Protein AF-A0A6M3R5S1-F1 (afdb_monomer_lite)

Radius of gyration: 18.45 Å; chains: 1; bounding box: 49×28×49 Å

pLDDT: mean 85.52, std 5.75, range [61.56, 94.69]

Secondary structure (DSSP, 8-state):
--S-SSPPP-PPPPTTGGGGGEEEETTTTEEEE-SPBP-STTS-TT-BPP-BTTB-

Sequence (56 aa):
YTKPKKQKHKHKKVKLAVLQFYKVEDATGKVTRLRKECPNAECGAGTFMANHFDRH

Structure (mmCIF, N/CA/C/O backbone):
data_AF-A0A6M3R5S1-F1
#
_entry.id   AF-A0A6M3R5S1-F1
#
loop_
_atom_site.group_PDB
_atom_site.id
_atom_site.type_symbol
_atom_site.label_atom_id
_atom_site.label_alt_id
_atom_site.label_comp_id
_atom_site.label_asym_id
_atom_site.label_entity_id
_atom_site.label_seq_id
_atom_site.pdbx_PDB_ins_code
_atom_site.Cartn_x
_atom_site.Cartn_y
_atom_site.Cartn_z
_atom_site.occupancy
_atom_site.B_iso_or_equiv
_atom_site.auth_seq_id
_atom_site.auth_comp_id
_atom_site.auth_asym_id
_atom_site.auth_atom_id
_atom_site.pdbx_PDB_model_num
ATOM 1 N N . TYR A 1 1 ? -32.163 -3.243 31.852 1.00 61.56 1 TYR A N 1
ATOM 2 C CA . TYR A 1 1 ? -30.715 -3.537 31.780 1.00 61.56 1 TYR A CA 1
ATOM 3 C C . TYR A 1 1 ? -30.513 -4.919 31.141 1.00 61.56 1 TYR A C 1
ATOM 5 O O . TYR A 1 1 ? -30.106 -5.853 31.809 1.00 61.56 1 TYR A O 1
ATOM 13 N N . THR A 1 2 ? -30.877 -5.083 29.860 1.00 85.44 2 THR A N 1
ATOM 14 C CA . THR A 1 2 ? -30.964 -6.403 29.183 1.00 85.44 2 THR A CA 1
ATOM 15 C C . THR A 1 2 ? -30.067 -6.530 27.943 1.00 85.44 2 THR A C 1
ATOM 17 O O . THR A 1 2 ? -30.027 -7.586 27.323 1.00 85.44 2 THR A O 1
ATOM 20 N N . LYS A 1 3 ? -29.335 -5.471 27.557 1.00 82.19 3 LYS A N 1
ATOM 21 C CA . LYS A 1 3 ? -28.458 -5.464 26.372 1.00 82.19 3 LYS A CA 1
ATOM 22 C C . LYS A 1 3 ? -26.998 -5.743 26.746 1.00 82.19 3 LYS A C 1
ATOM 24 O O . LYS A 1 3 ? -26.562 -5.304 27.813 1.00 82.19 3 LYS A O 1
ATOM 29 N N . PRO A 1 4 ? -26.228 -6.418 25.867 1.00 85.81 4 PRO A N 1
ATOM 30 C CA . PRO A 1 4 ? -24.813 -6.673 26.099 1.00 85.81 4 PRO A CA 1
ATOM 31 C C . PRO A 1 4 ? -24.058 -5.363 26.341 1.00 85.81 4 PRO A C 1
ATOM 33 O O . PRO A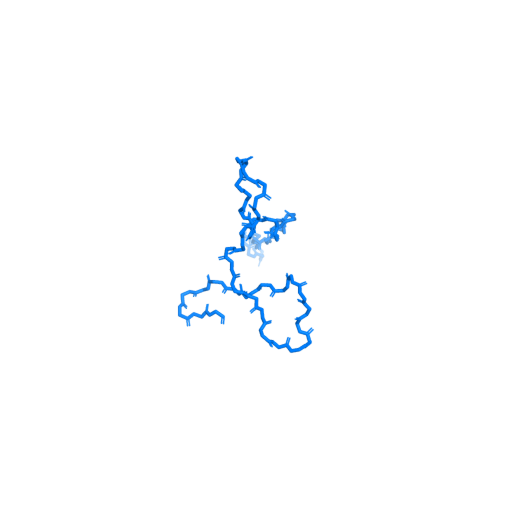 1 4 ? -24.174 -4.404 25.580 1.00 85.81 4 PRO A O 1
ATOM 36 N N . LYS A 1 5 ? -23.273 -5.346 27.422 1.00 87.06 5 LYS A N 1
ATOM 37 C CA . LYS A 1 5 ? -22.608 -4.153 27.972 1.00 87.06 5 LYS A CA 1
ATOM 38 C C . LYS A 1 5 ? -21.555 -3.548 27.035 1.00 87.06 5 LYS A C 1
ATOM 40 O O . LYS A 1 5 ? -21.198 -2.384 27.177 1.00 87.06 5 LYS A O 1
ATOM 45 N N . LYS A 1 6 ? -21.048 -4.337 26.083 1.00 91.12 6 LYS A N 1
ATOM 46 C CA . LYS A 1 6 ? -19.951 -3.959 25.189 1.00 91.12 6 LYS A CA 1
ATOM 47 C C . LYS A 1 6 ? -20.469 -3.652 23.786 1.00 91.12 6 LYS A C 1
ATOM 49 O O . LYS A 1 6 ? -21.029 -4.525 23.124 1.00 91.12 6 LYS A O 1
ATOM 54 N N . GLN A 1 7 ? -20.218 -2.436 23.304 1.00 90.94 7 GLN A N 1
ATOM 55 C CA . GLN A 1 7 ? -20.393 -2.129 21.885 1.00 90.94 7 GLN A CA 1
ATOM 56 C C . GLN A 1 7 ? -19.353 -2.883 21.049 1.00 90.94 7 GLN A C 1
ATOM 58 O O . GLN A 1 7 ? -18.180 -2.969 21.419 1.00 90.94 7 GLN A O 1
ATOM 63 N N . LYS A 1 8 ? -19.782 -3.435 19.909 1.00 92.25 8 LYS A N 1
ATOM 64 C CA . LYS A 1 8 ? -18.877 -4.117 18.980 1.00 92.25 8 LYS A CA 1
ATOM 65 C C . LYS A 1 8 ? -17.921 -3.109 18.347 1.00 92.25 8 LYS A C 1
ATOM 67 O O . LYS A 1 8 ? -18.335 -2.027 17.932 1.00 92.25 8 LYS A O 1
ATOM 72 N N . HIS A 1 9 ? -16.654 -3.497 18.240 1.00 94.56 9 HIS A N 1
ATOM 73 C CA . HIS A 1 9 ? -15.673 -2.723 17.495 1.00 94.56 9 HIS A CA 1
ATOM 74 C C . HIS A 1 9 ? -16.072 -2.662 16.016 1.00 94.56 9 HIS A C 1
ATOM 76 O O . HIS A 1 9 ? -16.456 -3.672 15.425 1.00 94.56 9 HIS A O 1
ATOM 82 N N . LYS A 1 10 ? -15.965 -1.472 15.425 1.00 94.69 10 LYS A N 1
ATOM 83 C CA . LYS A 1 10 ? -16.122 -1.252 13.987 1.00 94.69 10 LYS A CA 1
ATOM 84 C C . LYS A 1 10 ? -14.755 -0.903 13.418 1.00 94.69 10 LYS A C 1
ATOM 86 O O . LYS A 1 10 ? -14.129 0.049 13.879 1.00 94.69 10 LYS A O 1
ATOM 91 N N . HIS A 1 11 ? -14.297 -1.657 12.422 1.00 94.50 11 HIS A N 1
ATOM 92 C CA . HIS A 1 11 ? -13.023 -1.367 11.774 1.00 94.50 11 HIS A CA 1
ATOM 93 C C . HIS A 1 11 ? -13.089 -0.032 11.033 1.00 94.50 11 HIS A C 1
ATOM 95 O O . HIS A 1 11 ? -13.985 0.207 10.224 1.00 94.50 11 HIS A O 1
ATOM 101 N N . LYS A 1 12 ? -12.115 0.836 11.308 1.00 93.75 12 LYS A N 1
ATOM 102 C CA . LYS A 1 12 ? -11.918 2.074 10.556 1.00 93.75 12 LYS A CA 1
ATOM 103 C C . LYS A 1 12 ? -11.133 1.753 9.289 1.00 93.75 12 LYS A C 1
ATOM 105 O O . LYS A 1 12 ? -10.091 1.103 9.353 1.00 93.75 12 LYS A O 1
ATOM 110 N N . LYS A 1 13 ? -11.627 2.215 8.140 1.00 90.88 13 LYS A N 1
ATOM 111 C CA . LYS A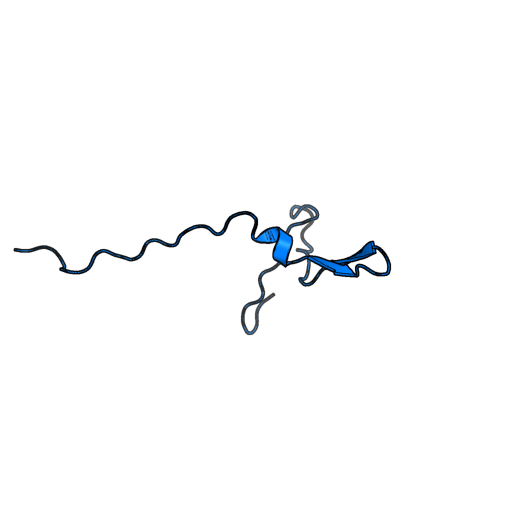 1 13 ? -10.926 2.058 6.865 1.00 90.88 13 LYS A CA 1
ATOM 112 C C . LYS A 1 13 ? -9.713 2.986 6.837 1.00 90.88 13 LYS A C 1
ATOM 114 O O . LYS A 1 13 ? -9.861 4.199 6.975 1.00 90.88 13 LYS A O 1
ATOM 119 N N . VAL A 1 14 ? -8.528 2.412 6.645 1.00 90.38 14 VAL A N 1
ATOM 120 C CA . VAL A 1 14 ? -7.302 3.184 6.420 1.00 90.38 14 VAL A CA 1
ATOM 121 C C . VAL A 1 14 ? -7.375 3.791 5.022 1.00 90.38 14 VAL A C 1
ATOM 123 O O . VAL A 1 14 ? -7.614 3.088 4.037 1.00 90.38 14 VAL A O 1
ATOM 126 N N . LYS A 1 15 ? -7.226 5.114 4.935 1.00 91.81 15 LYS A N 1
ATOM 127 C CA . LYS A 1 15 ? -7.239 5.829 3.655 1.00 91.81 15 LYS A CA 1
ATOM 128 C C . LYS A 1 15 ? -5.939 5.537 2.902 1.00 91.81 15 LYS A C 1
ATOM 130 O O . LYS A 1 15 ? -4.881 5.499 3.515 1.00 91.81 15 LYS A O 1
ATOM 135 N N . LEU A 1 16 ? -6.036 5.343 1.584 1.00 88.44 16 LEU A N 1
ATOM 136 C CA . LEU A 1 16 ? -4.889 5.178 0.675 1.00 88.44 16 LEU A CA 1
ATOM 137 C C . LEU A 1 16 ? -3.916 4.036 1.033 1.00 88.44 16 LEU A C 1
ATOM 139 O O . LEU A 1 16 ? -2.727 4.117 0.745 1.00 88.44 16 LEU A O 1
ATOM 143 N N . ALA A 1 17 ? -4.418 2.932 1.597 1.00 87.62 17 ALA A N 1
ATOM 144 C CA . ALA A 1 17 ? -3.590 1.778 1.969 1.00 87.62 17 ALA A CA 1
ATOM 145 C C . ALA A 1 17 ? -2.776 1.180 0.799 1.00 87.62 17 ALA A C 1
ATOM 147 O O . ALA A 1 17 ? -1.736 0.575 1.023 1.00 87.62 17 ALA A O 1
ATOM 148 N N . VAL A 1 18 ? -3.217 1.37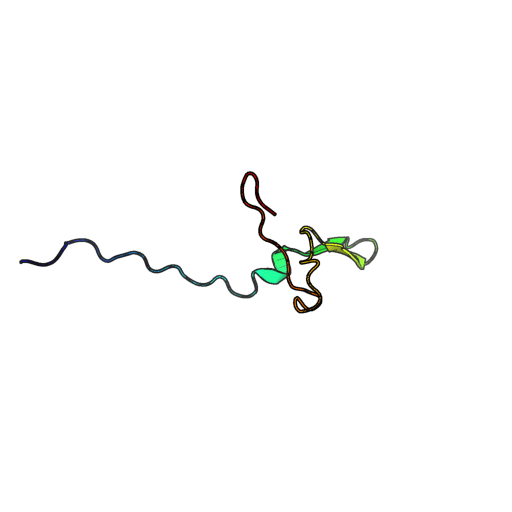8 -0.448 1.00 86.38 18 VAL A N 1
ATOM 149 C CA . VAL A 1 18 ? -2.541 0.864 -1.653 1.00 86.38 18 VAL A CA 1
ATOM 150 C C . VAL A 1 18 ? -1.165 1.499 -1.871 1.00 86.38 18 VAL A C 1
ATOM 152 O O . VAL A 1 18 ? -0.256 0.833 -2.356 1.00 86.38 18 VAL A O 1
ATOM 155 N N . LEU A 1 19 ? -0.973 2.761 -1.471 1.00 86.19 19 LEU A N 1
ATOM 156 C CA . LEU A 1 19 ? 0.309 3.452 -1.652 1.00 86.19 19 LEU A CA 1
ATOM 157 C C . LEU A 1 19 ? 1.434 2.825 -0.822 1.00 86.19 19 LEU A C 1
ATOM 159 O O . LEU A 1 19 ? 2.595 2.909 -1.201 1.00 86.19 19 LEU A O 1
ATOM 163 N N . GLN A 1 20 ? 1.091 2.124 0.261 1.00 85.94 20 GLN A N 1
ATOM 164 C CA . GLN A 1 20 ? 2.061 1.420 1.100 1.00 85.94 20 GLN A CA 1
ATOM 165 C C . GLN A 1 20 ? 2.714 0.222 0.394 1.00 85.94 20 GLN A C 1
ATOM 167 O O . GLN A 1 20 ? 3.676 -0.335 0.914 1.00 85.94 20 GLN A O 1
ATOM 172 N N . PHE A 1 21 ? 2.198 -0.216 -0.761 1.00 88.31 21 PHE A N 1
ATOM 173 C CA . PHE A 1 21 ? 2.748 -1.356 -1.505 1.00 88.31 21 PHE A CA 1
ATOM 174 C C . PHE A 1 21 ? 3.843 -0.957 -2.495 1.00 88.31 21 PHE A C 1
ATOM 176 O O . PHE A 1 21 ? 4.420 -1.829 -3.146 1.00 88.31 21 PHE A O 1
ATOM 183 N N . TYR A 1 22 ? 4.145 0.335 -2.592 1.00 88.56 22 TYR A N 1
ATOM 184 C CA . TYR A 1 22 ? 5.201 0.864 -3.436 1.00 88.56 22 TYR A CA 1
ATOM 185 C C . TYR A 1 22 ? 6.344 1.373 -2.566 1.00 88.56 22 TYR A C 1
ATOM 187 O O . TYR A 1 22 ? 6.126 2.114 -1.608 1.00 88.56 22 TYR A O 1
ATOM 195 N N . LYS A 1 23 ? 7.570 0.994 -2.919 1.00 88.12 23 LYS A N 1
ATOM 196 C CA . LYS A 1 23 ? 8.785 1.580 -2.358 1.00 88.12 23 LYS A CA 1
ATOM 197 C C . LYS A 1 23 ? 9.453 2.414 -3.441 1.00 88.12 23 LYS A C 1
ATOM 199 O O . LYS A 1 23 ? 9.756 1.905 -4.520 1.00 88.12 23 LYS A O 1
ATOM 204 N N . VAL A 1 24 ? 9.663 3.688 -3.137 1.00 88.25 24 VAL A N 1
ATOM 205 C CA . VAL A 1 24 ? 10.382 4.627 -3.996 1.00 88.25 24 VAL A CA 1
ATOM 206 C C . VAL A 1 24 ? 11.820 4.702 -3.497 1.00 88.25 24 VAL A C 1
ATOM 208 O O . VAL A 1 24 ? 12.044 4.848 -2.297 1.00 88.25 24 VAL A O 1
ATOM 211 N N . GLU A 1 25 ? 12.790 4.548 -4.392 1.00 87.56 25 GLU A N 1
ATOM 212 C CA . GLU A 1 25 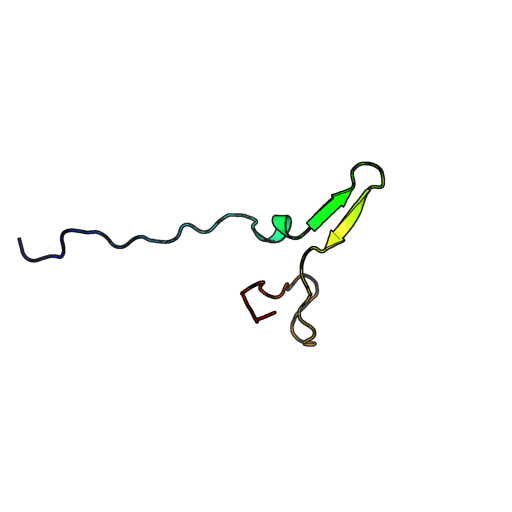? 14.192 4.819 -4.074 1.00 87.56 25 GLU A CA 1
ATOM 213 C C . GLU A 1 25 ? 14.540 6.253 -4.478 1.00 87.56 25 GLU A C 1
ATOM 215 O O . GLU A 1 25 ? 14.666 6.557 -5.666 1.00 87.56 25 GLU A O 1
ATOM 220 N N . ASP A 1 26 ? 14.711 7.132 -3.488 1.00 81.38 26 ASP A N 1
A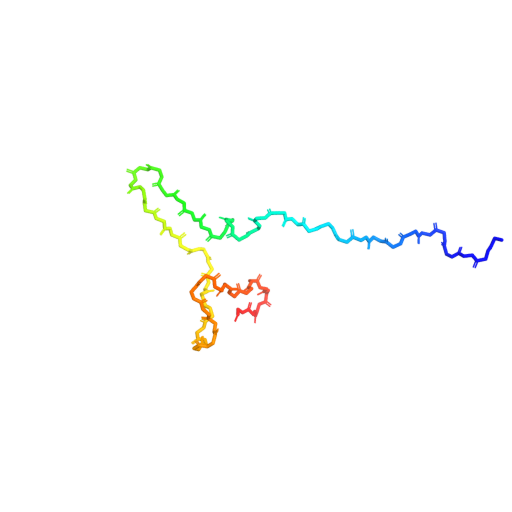TOM 221 C CA . ASP A 1 26 ? 14.859 8.583 -3.687 1.00 81.38 26 ASP A CA 1
ATOM 222 C C . ASP A 1 26 ? 16.079 8.966 -4.539 1.00 81.38 26 ASP A C 1
ATOM 224 O O . ASP A 1 26 ? 16.062 9.970 -5.244 1.00 81.38 26 ASP A O 1
ATOM 228 N N . ALA A 1 27 ? 17.126 8.138 -4.531 1.00 80.38 27 ALA A N 1
ATOM 229 C CA . ALA A 1 27 ? 18.353 8.390 -5.284 1.00 80.38 27 ALA A CA 1
ATOM 230 C C . ALA A 1 27 ? 18.212 8.163 -6.800 1.00 80.38 27 ALA A C 1
ATOM 232 O O . ALA A 1 27 ? 18.980 8.722 -7.578 1.00 80.38 27 ALA A O 1
ATOM 233 N N . THR A 1 28 ? 17.271 7.321 -7.235 1.00 80.25 28 THR A N 1
ATOM 234 C CA . THR A 1 28 ? 17.124 6.951 -8.656 1.00 80.25 28 THR A CA 1
ATOM 235 C C . THR A 1 28 ? 15.712 7.146 -9.199 1.00 80.25 28 THR A C 1
ATOM 237 O O . THR A 1 28 ? 15.489 6.946 -10.391 1.00 80.25 28 THR A O 1
ATOM 240 N N . GLY A 1 29 ? 14.748 7.509 -8.346 1.00 82.06 29 GLY A N 1
ATOM 241 C CA . GLY A 1 29 ? 13.338 7.643 -8.714 1.00 82.06 29 GLY A CA 1
ATOM 242 C C . GLY A 1 29 ? 12.681 6.320 -9.119 1.00 82.06 29 GLY A C 1
ATOM 243 O O . GLY A 1 29 ? 11.584 6.318 -9.676 1.00 82.06 29 GLY A O 1
ATOM 244 N N . LYS A 1 30 ? 13.340 5.181 -8.871 1.00 85.88 30 LYS A N 1
ATOM 245 C CA . LYS A 1 30 ? 12.817 3.863 -9.234 1.00 85.88 30 LYS A CA 1
ATOM 246 C C . LYS A 1 30 ? 11.735 3.444 -8.250 1.00 85.88 30 LYS A C 1
ATOM 248 O O . LYS A 1 30 ? 11.929 3.466 -7.035 1.00 85.88 30 LYS A O 1
ATOM 253 N N . VAL A 1 31 ? 10.597 3.023 -8.796 1.00 86.44 31 VAL A N 1
ATOM 254 C CA . VAL A 1 31 ? 9.475 2.491 -8.023 1.00 86.44 31 VAL A CA 1
ATOM 255 C C . VAL A 1 31 ? 9.523 0.971 -8.068 1.00 86.44 31 VAL A C 1
ATOM 257 O O . VAL A 1 31 ? 9.446 0.365 -9.136 1.00 86.44 31 VAL A O 1
ATOM 260 N N . THR A 1 32 ? 9.623 0.353 -6.897 1.00 86.56 32 THR A N 1
ATOM 261 C CA . THR A 1 32 ? 9.566 -1.101 -6.729 1.00 86.56 32 THR A CA 1
ATOM 262 C C . THR A 1 32 ? 8.235 -1.499 -6.093 1.00 86.56 32 THR A C 1
ATOM 264 O O . THR A 1 32 ? 7.717 -0.815 -5.206 1.00 86.56 32 THR A O 1
ATOM 267 N N . ARG A 1 33 ? 7.643 -2.598 -6.574 1.00 87.69 33 ARG A N 1
ATOM 268 C CA . ARG A 1 33 ? 6.389 -3.155 -6.042 1.00 87.69 33 ARG A CA 1
ATOM 269 C C . ARG A 1 33 ? 6.716 -4.179 -4.961 1.00 87.69 33 ARG A C 1
ATOM 271 O O . ARG A 1 33 ? 7.518 -5.079 -5.188 1.00 87.69 33 ARG A O 1
ATOM 278 N N . LEU A 1 34 ? 6.080 -4.055 -3.798 1.00 87.38 34 LEU A N 1
ATOM 279 C CA . LEU A 1 34 ? 6.334 -4.914 -2.635 1.00 87.38 34 LEU A CA 1
ATOM 280 C C . LEU A 1 34 ? 5.452 -6.172 -2.599 1.00 87.38 34 LEU A C 1
ATOM 282 O O . LEU A 1 34 ? 5.685 -7.063 -1.785 1.00 87.38 34 LEU A O 1
ATOM 286 N N . ARG A 1 35 ? 4.411 -6.244 -3.435 1.00 87.31 35 ARG A N 1
ATOM 287 C CA . ARG A 1 35 ? 3.451 -7.358 -3.480 1.00 87.31 35 ARG A CA 1
ATOM 288 C C . ARG A 1 35 ? 3.294 -7.894 -4.896 1.00 87.31 35 ARG A C 1
ATOM 290 O O . ARG A 1 35 ? 3.510 -7.167 -5.862 1.00 87.31 35 ARG A O 1
ATOM 297 N N . LYS A 1 36 ? 2.877 -9.159 -4.994 1.00 86.81 36 LYS A N 1
ATOM 298 C CA . LYS A 1 36 ? 2.539 -9.805 -6.267 1.00 86.81 36 LYS A CA 1
ATOM 299 C C . LYS A 1 36 ? 1.246 -9.220 -6.830 1.00 86.81 36 LYS A C 1
ATOM 301 O O . LYS A 1 36 ? 0.304 -8.951 -6.083 1.00 86.81 36 LYS A O 1
ATOM 306 N N . GLU A 1 37 ? 1.215 -9.023 -8.139 1.00 85.69 37 GLU A N 1
ATOM 307 C CA . GLU A 1 37 ? 0.006 -8.635 -8.864 1.00 85.69 37 GLU A CA 1
ATOM 308 C C . GLU A 1 37 ? -0.839 -9.873 -9.169 1.00 85.69 37 GLU A C 1
ATOM 310 O O . GLU A 1 37 ? -0.307 -10.972 -9.335 1.00 85.69 37 GLU A O 1
ATOM 315 N N . CYS A 1 38 ? -2.159 -9.699 -9.204 1.00 85.94 38 CYS A N 1
ATOM 316 C CA . CYS A 1 38 ? -3.076 -10.765 -9.591 1.00 85.94 38 CYS A CA 1
ATOM 317 C C . CYS A 1 38 ? -2.836 -11.147 -11.070 1.00 85.94 38 CYS A C 1
ATOM 319 O O . CYS A 1 38 ? -2.867 -10.261 -11.922 1.00 85.94 38 CYS A O 1
ATOM 321 N N . PRO A 1 39 ? -2.629 -12.437 -11.400 1.00 83.50 39 PRO A N 1
ATOM 322 C CA . PRO A 1 39 ? -2.343 -12.877 -12.769 1.00 83.50 39 PRO A CA 1
ATOM 323 C C . PRO A 1 39 ? -3.593 -13.016 -13.655 1.00 83.50 39 PRO A C 1
ATOM 325 O O . PRO A 1 39 ? -3.468 -13.318 -14.838 1.00 83.50 39 PRO A O 1
ATOM 328 N N . ASN A 1 40 ? -4.798 -12.860 -13.097 1.00 84.88 40 ASN A N 1
ATOM 329 C CA . ASN A 1 40 ? -6.037 -13.000 -13.858 1.00 84.88 40 ASN A CA 1
ATOM 330 C C . ASN A 1 40 ? -6.198 -11.834 -14.846 1.00 84.88 40 ASN A C 1
ATOM 332 O O . ASN A 1 40 ? -5.984 -10.685 -14.475 1.00 84.88 40 ASN A O 1
ATOM 336 N N . ALA A 1 41 ? -6.649 -12.117 -16.067 1.00 80.00 41 ALA A N 1
ATOM 337 C CA . ALA A 1 41 ? -6.849 -11.108 -17.108 1.00 80.00 41 ALA A CA 1
ATOM 338 C C . ALA A 1 41 ? -7.895 -10.042 -16.725 1.00 80.00 41 ALA A C 1
ATOM 340 O O . ALA A 1 41 ? -7.824 -8.912 -17.198 1.00 80.00 41 ALA A O 1
ATOM 341 N N . GLU A 1 42 ? -8.840 -10.377 -15.840 1.00 83.94 42 GLU A N 1
ATOM 342 C CA . GLU A 1 42 ? -9.820 -9.417 -15.310 1.00 83.94 42 GLU A CA 1
ATOM 343 C C . GLU A 1 42 ? -9.254 -8.526 -14.194 1.00 83.94 42 GLU A C 1
ATOM 345 O O . GLU A 1 42 ? -9.764 -7.434 -13.936 1.00 83.94 42 GLU A O 1
ATOM 350 N N . CYS A 1 43 ? -8.186 -8.970 -13.526 1.00 76.50 43 CYS A N 1
ATOM 351 C CA . CYS A 1 43 ? -7.499 -8.174 -12.522 1.00 76.50 43 CYS A CA 1
ATOM 352 C C . CYS A 1 43 ? -6.622 -7.130 -13.225 1.00 76.50 43 CYS A C 1
ATOM 354 O O . CYS A 1 43 ? -5.483 -7.402 -13.595 1.00 76.50 43 CYS A O 1
ATOM 356 N N . GLY A 1 44 ? -7.137 -5.913 -13.388 1.00 76.75 44 GLY A N 1
ATOM 357 C CA . GLY A 1 44 ? -6.365 -4.806 -13.953 1.00 76.75 44 GLY A CA 1
ATOM 358 C C . GLY A 1 44 ? -5.073 -4.503 -13.176 1.00 76.75 44 GLY A C 1
ATOM 359 O O . GLY A 1 44 ? -4.950 -4.796 -11.978 1.00 76.75 44 GLY A O 1
ATOM 360 N N . ALA A 1 45 ? -4.121 -3.863 -13.864 1.00 74.00 45 ALA A N 1
ATOM 361 C CA . ALA A 1 45 ? -2.854 -3.422 -13.285 1.00 74.00 45 ALA A CA 1
ATOM 362 C C . ALA A 1 45 ? -3.089 -2.558 -12.030 1.00 74.00 45 ALA A C 1
ATOM 364 O O . ALA A 1 45 ? -3.897 -1.629 -12.040 1.00 74.00 45 ALA A O 1
ATOM 365 N N . GLY A 1 46 ? -2.389 -2.880 -10.937 1.00 76.00 46 GLY A N 1
ATOM 366 C CA . GLY A 1 46 ? -2.583 -2.250 -9.623 1.00 76.00 46 GLY A CA 1
ATOM 367 C C . GLY A 1 46 ? -3.451 -3.051 -8.642 1.00 76.00 46 GLY A C 1
ATOM 368 O O . GLY A 1 46 ? -3.602 -2.637 -7.489 1.00 76.00 46 GLY A O 1
ATOM 369 N N . THR A 1 47 ? -3.974 -4.211 -9.054 1.00 84.69 47 THR A N 1
ATOM 370 C CA . THR A 1 47 ? -4.634 -5.169 -8.153 1.00 84.69 47 THR A CA 1
ATOM 371 C C . THR A 1 47 ? -3.597 -6.099 -7.526 1.00 84.69 47 THR A C 1
ATOM 373 O O . THR A 1 47 ? -3.130 -7.057 -8.144 1.00 84.69 47 THR A O 1
ATOM 376 N N . PHE A 1 48 ? -3.227 -5.810 -6.279 1.00 87.06 48 PHE A N 1
ATOM 377 C CA . PHE A 1 48 ? -2.254 -6.603 -5.531 1.00 87.06 48 PHE A CA 1
ATOM 378 C C . PHE A 1 48 ? -2.910 -7.743 -4.766 1.00 87.06 48 PHE A C 1
ATOM 380 O O . PHE A 1 48 ? -3.958 -7.574 -4.138 1.00 87.06 48 PHE A O 1
ATOM 387 N N . MET A 1 49 ? -2.234 -8.883 -4.759 1.00 88.38 49 MET A N 1
ATOM 388 C CA . MET A 1 49 ? -2.604 -10.024 -3.942 1.00 88.38 49 MET A CA 1
ATOM 389 C C . MET A 1 49 ? -2.331 -9.750 -2.455 1.00 88.38 49 MET A C 1
ATOM 391 O O . MET A 1 49 ? -1.524 -8.885 -2.080 1.00 88.38 49 MET A O 1
ATOM 395 N N . ALA A 1 50 ? -3.046 -10.461 -1.585 1.00 87.44 50 ALA A N 1
ATOM 396 C CA . ALA A 1 50 ? -2.837 -10.354 -0.149 1.00 87.44 50 ALA A CA 1
ATOM 397 C C . ALA A 1 50 ? -1.521 -11.041 0.257 1.00 87.44 50 ALA A C 1
ATOM 399 O O . ALA A 1 50 ? -0.920 -11.804 -0.493 1.00 87.44 50 ALA A O 1
ATOM 400 N N . ASN A 1 51 ? -1.045 -10.740 1.461 1.00 85.88 51 ASN A N 1
ATOM 401 C CA . ASN A 1 51 ? 0.110 -11.420 2.038 1.00 85.88 51 ASN A CA 1
ATOM 402 C C . ASN A 1 51 ? -0.310 -11.998 3.387 1.00 85.88 51 ASN A C 1
ATOM 404 O O . ASN A 1 51 ? -0.119 -11.370 4.430 1.00 85.88 51 ASN A O 1
ATOM 408 N N . HIS A 1 52 ? -0.996 -13.136 3.334 1.00 89.31 52 HIS A N 1
ATOM 409 C CA . HIS A 1 52 ? -1.359 -13.906 4.515 1.00 89.31 52 HIS A CA 1
ATOM 410 C C . HIS A 1 52 ? -0.401 -15.090 4.644 1.00 89.31 52 HIS A C 1
ATOM 412 O O . HIS A 1 52 ? 0.195 -15.529 3.663 1.00 89.31 52 HIS A O 1
ATOM 418 N N . PHE A 1 53 ? -0.246 -15.612 5.860 1.00 86.06 53 PHE A N 1
ATOM 419 C CA . PHE A 1 53 ? 0.547 -16.818 6.069 1.00 86.06 53 PHE A CA 1
ATOM 420 C C . PHE A 1 53 ? 0.007 -17.947 5.177 1.00 86.06 53 PHE A C 1
ATOM 422 O O . PHE A 1 53 ? -1.197 -18.207 5.192 1.00 86.06 53 PHE A O 1
ATOM 429 N N . ASP A 1 54 ? 0.897 -18.546 4.382 1.00 84.56 54 ASP A N 1
ATOM 430 C CA . ASP A 1 54 ? 0.614 -19.638 3.436 1.00 84.56 54 ASP A CA 1
ATOM 431 C C . ASP A 1 54 ? -0.307 -19.283 2.244 1.00 84.56 54 ASP A C 1
ATOM 433 O O . ASP A 1 54 ? -0.825 -20.165 1.561 1.00 84.56 54 ASP A O 1
ATOM 437 N N . ARG A 1 55 ? -0.560 -17.988 1.9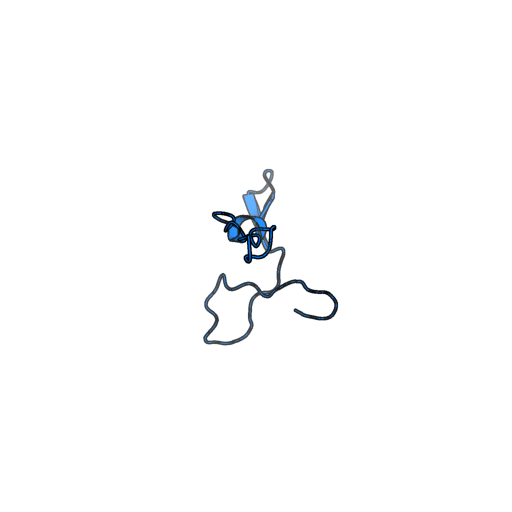69 1.00 78.88 55 ARG A N 1
ATOM 438 C CA . ARG A 1 55 ? -1.442 -17.560 0.861 1.00 78.88 55 ARG A CA 1
ATOM 439 C C . ARG A 1 55 ? -0.996 -16.239 0.223 1.00 78.88 55 ARG A C 1
ATOM 441 O O . ARG A 1 55 ? -0.869 -15.222 0.913 1.00 78.88 55 ARG A O 1
ATOM 448 N N . HIS A 1 56 ? -0.863 -16.253 -1.106 1.00 75.00 56 HIS A N 1
ATOM 449 C CA . HIS A 1 56 ? -0.710 -15.073 -1.961 1.00 75.00 56 HIS A CA 1
ATOM 450 C C . HIS A 1 56 ? -1.834 -15.038 -2.988 1.00 75.00 56 HIS A C 1
ATOM 452 O O . HIS A 1 56 ? -1.895 -15.972 -3.814 1.00 75.00 56 HIS A O 1
#

Foldseek 3Di:
DPDDPDDDDDDDDDPPPLVVQWDADPVPRDIDGNFDQDPDPVRDPSHGDDDDVPGD

Organism: Bromus sterilis (NCBI:txid55777)

InterPro domains:
  IPR002906 Small ribosomal subunit protein eS31 [PF01599] (18-56)
  IPR002906 Small ribosomal subunit protein eS31 [SM01402] (18-56)
  IPR011332 Zinc-binding ribosomal protein [SSF57829] (16-56)
  IPR038582 Small ribosomal subunit protein eS31 eukaryotic superfamily [G3DSA:6.20.50.150] (1-56)